Protein AF-A0A7X9D8N3-F1 (afdb_monomer_lite)

Sequence (100 aa):
MKKSFYFSAVIATFFFIIPSGFAQENPKNVIIMIGDGMGLPQLYAGMVANNNYLALERCTYVGFSKTYSANHFTTDSSAGGTAIACGIKTKNGMIGMSPD

pLDDT: mean 87.45, std 14.75, range [55.19, 97.88]

Radius of gyration: 22.5 Å; chains: 1; bounding box: 38×39×66 Å

Secondary structure (DSSP, 8-state):
-HHHHHHHHHHHHHHHT-------SS-S-------TT--HHHHHHHHHHTTT--GGGG-S---------SS-SS--HHHHHHHHHHSS---TT-SS----

Structure (mmCIF, N/CA/C/O backbone):
data_AF-A0A7X9D8N3-F1
#
_entry.id   AF-A0A7X9D8N3-F1
#
loop_
_atom_site.group_PDB
_atom_site.id
_atom_site.type_symbol
_atom_site.label_atom_id
_atom_site.label_alt_id
_atom_site.label_comp_id
_atom_site.label_asym_id
_atom_site.label_entity_id
_atom_site.label_seq_id
_atom_site.pdbx_PDB_ins_code
_atom_site.Cartn_x
_atom_site.Cartn_y
_atom_site.Cartn_z
_atom_site.occupancy
_atom_site.B_iso_or_equiv
_atom_site.auth_seq_id
_atom_site.auth_comp_id
_atom_site.auth_asym_id
_atom_site.auth_atom_id
_atom_site.pdbx_PDB_model_num
ATOM 1 N N . MET A 1 1 ? 10.727 24.191 50.061 1.00 56.09 1 MET A N 1
ATOM 2 C CA . MET A 1 1 ? 11.527 23.592 48.963 1.00 56.09 1 MET A CA 1
ATOM 3 C C . MET A 1 1 ? 11.294 22.088 48.778 1.00 56.09 1 MET A C 1
ATOM 5 O O . MET A 1 1 ? 11.101 21.674 47.647 1.00 56.09 1 MET A O 1
ATOM 9 N N . LYS A 1 2 ? 11.216 21.265 49.840 1.00 55.31 2 LYS A N 1
ATOM 10 C CA . LYS A 1 2 ? 11.044 19.798 49.712 1.00 55.31 2 LYS A CA 1
ATOM 11 C C . LYS A 1 2 ? 9.710 19.340 49.076 1.00 55.31 2 LYS A C 1
ATOM 13 O O . LYS A 1 2 ? 9.711 18.373 48.332 1.00 55.31 2 LYS A O 1
ATOM 18 N N . LYS A 1 3 ? 8.590 20.053 49.285 1.00 57.09 3 LYS A N 1
ATOM 19 C CA . LYS A 1 3 ? 7.273 19.707 48.690 1.00 57.09 3 LYS A CA 1
ATOM 20 C C . LYS A 1 3 ? 7.237 19.785 47.152 1.00 57.09 3 LYS A C 1
ATOM 22 O O . LYS A 1 3 ? 6.595 18.951 46.532 1.00 57.09 3 LYS A O 1
ATOM 27 N N . SER A 1 4 ? 7.959 20.735 46.550 1.00 58.12 4 SER A N 1
ATOM 28 C CA . SER A 1 4 ? 8.074 20.854 45.084 1.00 58.12 4 SER A CA 1
ATOM 29 C C . SER A 1 4 ? 8.904 19.708 44.485 1.00 58.12 4 SER A C 1
ATOM 31 O O . SER A 1 4 ? 8.575 19.172 43.431 1.00 58.12 4 SER A O 1
ATOM 33 N N . PHE A 1 5 ? 9.922 19.248 45.220 1.00 64.56 5 PHE A N 1
ATOM 34 C CA . PHE A 1 5 ? 10.751 18.112 44.820 1.00 64.56 5 PHE A CA 1
ATOM 35 C C . PHE A 1 5 ? 9.973 16.786 44.817 1.00 64.56 5 PHE A C 1
ATOM 37 O O . PHE A 1 5 ? 10.051 16.042 43.846 1.00 64.56 5 PHE A O 1
ATOM 44 N N . TYR A 1 6 ? 9.155 16.522 45.845 1.00 67.12 6 TYR A N 1
ATOM 45 C CA . TYR A 1 6 ? 8.286 15.336 45.864 1.00 67.12 6 TYR A CA 1
ATOM 46 C C . TYR A 1 6 ? 7.223 15.371 44.759 1.00 67.12 6 TYR A C 1
ATOM 48 O O . TYR A 1 6 ? 6.946 14.345 44.151 1.00 67.12 6 TYR A O 1
ATOM 56 N N . PHE A 1 7 ? 6.665 16.546 44.454 1.00 68.06 7 PHE A N 1
ATOM 57 C CA . PHE A 1 7 ? 5.682 16.699 43.379 1.00 68.06 7 PHE A CA 1
ATOM 58 C C . PHE A 1 7 ? 6.291 16.431 41.990 1.00 68.06 7 PHE A C 1
ATOM 60 O O . PHE A 1 7 ? 5.710 15.703 41.190 1.00 68.06 7 PHE A O 1
ATOM 67 N N . SER A 1 8 ? 7.504 16.936 41.738 1.00 65.75 8 SER A N 1
ATOM 68 C CA . SER A 1 8 ? 8.259 16.656 40.509 1.00 65.75 8 SER A CA 1
ATOM 69 C C . SER A 1 8 ? 8.652 15.174 40.388 1.00 65.75 8 SER A C 1
ATOM 71 O O . SER A 1 8 ? 8.487 14.572 39.328 1.00 65.75 8 SER A O 1
ATOM 73 N N . ALA A 1 9 ? 9.082 14.547 41.489 1.00 69.69 9 ALA A N 1
ATOM 74 C CA . ALA A 1 9 ? 9.427 13.125 41.515 1.00 69.69 9 ALA A CA 1
ATOM 75 C C . ALA A 1 9 ? 8.218 12.215 41.226 1.00 69.69 9 ALA A C 1
ATOM 77 O O . ALA A 1 9 ? 8.354 11.222 40.512 1.00 69.69 9 ALA A O 1
ATOM 78 N N . VAL A 1 10 ? 7.022 12.565 41.713 1.00 69.38 10 VAL A N 1
ATOM 79 C CA . VAL A 1 10 ? 5.789 11.809 41.429 1.00 69.38 10 VAL A CA 1
ATOM 80 C C . VAL A 1 10 ? 5.397 11.917 39.951 1.00 69.38 10 VAL A C 1
ATOM 82 O O . VAL A 1 10 ? 5.065 10.901 39.343 1.00 69.38 10 VAL A O 1
ATOM 85 N N . ILE A 1 11 ? 5.513 13.102 39.339 1.00 67.81 11 ILE A N 1
ATOM 86 C CA . ILE A 1 11 ? 5.243 13.305 37.903 1.00 67.81 11 ILE A CA 1
ATOM 87 C C . ILE A 1 11 ? 6.240 12.531 37.028 1.00 67.81 11 ILE A C 1
ATOM 89 O O . ILE A 1 11 ? 5.832 11.866 36.077 1.00 67.81 11 ILE A O 1
ATOM 93 N N . ALA A 1 12 ? 7.531 12.564 37.371 1.00 63.25 12 ALA A N 1
ATOM 94 C CA . ALA A 1 12 ? 8.566 11.821 36.651 1.00 63.25 12 ALA A CA 1
ATOM 95 C C . ALA A 1 12 ? 8.349 10.298 36.728 1.00 63.25 12 ALA A C 1
ATOM 97 O O . ALA A 1 12 ? 8.543 9.591 35.740 1.00 63.25 12 ALA A O 1
ATOM 98 N N . THR A 1 13 ? 7.884 9.801 37.878 1.00 61.38 13 THR A N 1
ATOM 99 C CA . THR A 1 13 ? 7.573 8.376 38.066 1.00 61.38 13 THR A CA 1
ATOM 100 C C . THR A 1 13 ? 6.332 7.966 37.265 1.00 61.38 13 THR A C 1
ATOM 102 O O . THR A 1 13 ? 6.309 6.890 36.679 1.00 61.38 13 THR A O 1
ATOM 105 N N . PHE A 1 14 ? 5.324 8.841 37.160 1.00 60.72 14 PHE A N 1
ATOM 106 C CA . PHE A 1 14 ? 4.120 8.590 36.360 1.00 60.72 14 PHE A CA 1
ATOM 107 C C . PHE A 1 14 ? 4.415 8.536 34.849 1.00 60.72 14 PHE A C 1
ATOM 109 O O . PHE A 1 14 ? 3.822 7.733 34.134 1.00 60.72 14 PHE A O 1
ATOM 116 N N . PHE A 1 15 ? 5.375 9.336 34.370 1.00 58.38 15 PHE A N 1
ATOM 117 C CA . PHE A 1 15 ? 5.827 9.317 32.971 1.00 58.38 15 PHE A CA 1
ATOM 118 C C . PHE A 1 15 ? 6.609 8.046 32.602 1.00 58.38 15 PHE A C 1
ATOM 120 O O . PHE A 1 15 ? 6.535 7.595 31.462 1.00 58.38 15 PHE A O 1
ATOM 127 N N . PHE A 1 16 ? 7.324 7.442 33.558 1.00 56.56 16 PHE A N 1
ATOM 128 C CA . PHE A 1 16 ? 8.091 6.206 33.344 1.00 56.56 16 PHE A CA 1
ATOM 129 C C . PHE A 1 16 ? 7.232 4.930 33.343 1.00 56.56 16 PHE A C 1
ATOM 131 O O . PHE A 1 16 ? 7.690 3.892 32.872 1.00 56.56 16 PHE A O 1
ATOM 138 N N . ILE A 1 17 ? 5.998 4.993 33.857 1.00 55.50 17 ILE A N 1
ATOM 139 C CA . ILE A 1 17 ? 5.072 3.848 33.935 1.00 55.50 17 ILE A CA 1
ATOM 140 C C . ILE A 1 17 ? 4.142 3.784 32.709 1.00 55.50 17 ILE A C 1
ATOM 142 O O . ILE A 1 17 ? 3.315 2.883 32.618 1.00 55.50 17 ILE A O 1
ATOM 146 N N . ILE A 1 18 ? 4.268 4.687 31.727 1.00 61.16 18 ILE A N 1
ATOM 147 C CA . ILE A 1 18 ? 3.505 4.553 30.479 1.00 61.16 18 ILE A CA 1
ATOM 148 C C . ILE A 1 18 ? 3.997 3.278 29.780 1.00 61.16 18 ILE A C 1
ATOM 150 O O . ILE A 1 18 ? 5.145 3.250 29.327 1.00 61.16 18 ILE A O 1
ATOM 154 N N . PRO A 1 19 ? 3.168 2.222 29.677 1.00 55.19 19 PRO A N 1
ATOM 155 C CA . PRO A 1 19 ? 3.563 1.032 28.961 1.00 55.19 19 PRO A CA 1
ATOM 156 C C . PRO A 1 19 ? 3.606 1.432 27.494 1.00 55.19 19 PRO A C 1
ATOM 158 O O . PRO A 1 19 ? 2.578 1.614 26.841 1.00 55.19 19 PRO A O 1
ATOM 161 N N . SER A 1 20 ? 4.817 1.629 26.985 1.00 58.94 20 SER A N 1
ATOM 162 C CA . SER A 1 20 ? 5.065 1.646 25.553 1.00 58.94 20 SER A CA 1
ATOM 163 C C . SER A 1 20 ? 4.568 0.290 25.067 1.00 58.94 20 SER A C 1
ATOM 165 O O . SER A 1 20 ? 5.052 -0.734 25.542 1.00 58.94 20 SER A O 1
ATOM 167 N N . GLY A 1 21 ? 3.527 0.265 24.233 1.00 57.59 21 GLY A N 1
ATOM 168 C CA . GLY A 1 21 ? 2.971 -0.984 23.724 1.00 57.59 21 GLY A CA 1
ATOM 169 C C . GLY A 1 21 ? 4.089 -1.798 23.084 1.00 57.59 21 GLY A C 1
ATOM 170 O O . GLY A 1 21 ? 4.579 -1.438 22.017 1.00 57.59 21 GLY A O 1
ATOM 171 N N . PHE A 1 22 ? 4.539 -2.848 23.769 1.00 59.56 22 PHE A N 1
ATOM 172 C CA . PHE A 1 22 ? 5.600 -3.705 23.270 1.00 59.56 22 PHE A CA 1
ATOM 173 C C . PHE A 1 22 ? 5.038 -4.469 22.075 1.00 59.56 22 PHE A C 1
ATOM 175 O O . PHE A 1 22 ? 4.197 -5.356 22.227 1.00 59.56 22 PHE A O 1
ATOM 182 N N . ALA A 1 23 ? 5.471 -4.095 20.873 1.00 67.56 23 ALA A N 1
ATOM 183 C CA . ALA A 1 23 ? 5.264 -4.925 19.702 1.00 67.56 23 ALA A CA 1
ATOM 184 C C . ALA A 1 23 ? 5.977 -6.265 19.940 1.00 67.56 23 ALA A C 1
ATOM 186 O O . ALA A 1 23 ? 7.117 -6.298 20.401 1.00 67.56 23 ALA A O 1
ATOM 187 N N . GLN A 1 24 ? 5.296 -7.374 19.661 1.00 71.44 24 GLN A N 1
ATOM 188 C CA . GLN A 1 24 ? 5.896 -8.701 19.751 1.00 71.44 24 GLN A CA 1
ATOM 189 C C . GLN A 1 24 ? 7.070 -8.783 18.761 1.00 71.44 24 GLN A C 1
ATOM 191 O O . GLN A 1 24 ? 6.842 -8.692 17.558 1.00 71.44 24 GLN A O 1
ATOM 196 N N . GLU A 1 25 ? 8.302 -8.985 19.247 1.00 79.69 25 GLU A N 1
ATOM 197 C CA . GLU A 1 25 ? 9.510 -9.048 18.396 1.00 79.69 25 GLU A CA 1
ATOM 198 C C . GLU A 1 25 ? 9.434 -10.135 17.313 1.00 79.69 25 GLU A C 1
ATOM 200 O O . GLU A 1 25 ? 10.071 -10.018 16.273 1.00 79.69 25 GLU A O 1
ATOM 205 N N . ASN A 1 26 ? 8.638 -11.184 17.535 1.00 88.56 26 ASN A N 1
ATOM 206 C CA . ASN A 1 26 ? 8.505 -12.324 16.630 1.00 88.56 26 ASN A CA 1
ATOM 207 C C . ASN A 1 26 ? 7.028 -12.692 16.448 1.00 88.56 26 ASN A C 1
ATOM 209 O O . ASN A 1 26 ? 6.517 -13.534 17.198 1.00 88.56 26 ASN A O 1
ATOM 213 N N . PRO A 1 27 ? 6.299 -12.043 15.523 1.00 91.06 27 PRO A N 1
ATOM 214 C CA . PRO A 1 27 ? 4.879 -12.309 15.333 1.00 91.06 27 PRO A CA 1
ATOM 215 C C . PRO A 1 27 ? 4.656 -13.751 14.864 1.00 91.06 27 PRO A C 1
ATOM 217 O O . PRO A 1 27 ? 5.275 -14.213 13.910 1.00 91.06 27 PRO A O 1
ATOM 220 N N . LYS A 1 28 ? 3.733 -14.466 15.521 1.00 94.62 28 LYS A N 1
ATOM 221 C CA . LYS A 1 28 ? 3.370 -15.845 15.141 1.00 94.62 28 LYS A CA 1
ATOM 222 C C . LYS A 1 28 ? 2.608 -15.902 13.814 1.00 94.62 28 LYS A C 1
ATOM 224 O O . LYS A 1 28 ? 2.745 -16.866 13.073 1.00 94.62 28 LYS A O 1
ATOM 229 N N . ASN A 1 29 ? 1.778 -14.893 13.550 1.00 95.19 29 ASN A N 1
ATOM 230 C CA . ASN A 1 29 ? 0.906 -14.831 12.382 1.00 95.19 29 ASN A CA 1
ATOM 231 C C . ASN A 1 29 ? 1.057 -13.473 11.699 1.00 95.19 29 ASN A C 1
ATOM 233 O O . ASN A 1 29 ? 1.110 -12.445 12.376 1.00 95.19 29 ASN A O 1
ATOM 237 N N . VAL A 1 30 ? 1.046 -13.476 10.368 1.00 94.31 30 VAL A N 1
ATOM 238 C CA . VAL A 1 30 ? 1.021 -12.268 9.541 1.00 94.31 30 VAL A CA 1
ATOM 239 C C . VAL A 1 30 ? -0.194 -12.357 8.627 1.00 94.31 30 VAL A C 1
ATOM 241 O O . VAL A 1 30 ? -0.342 -13.326 7.886 1.00 94.31 30 VAL A O 1
ATOM 244 N N . ILE A 1 31 ? -1.077 -11.362 8.702 1.00 95.56 31 ILE A N 1
ATOM 245 C CA . ILE A 1 31 ? -2.268 -11.255 7.853 1.00 95.56 31 ILE A CA 1
ATOM 246 C C . ILE A 1 31 ? -2.126 -9.977 7.036 1.00 95.56 31 ILE A C 1
ATOM 248 O O . ILE A 1 31 ? -2.033 -8.889 7.599 1.00 95.56 31 ILE A O 1
ATOM 252 N N . ILE A 1 32 ? -2.122 -10.115 5.712 1.00 95.56 32 ILE A N 1
ATOM 253 C CA . ILE A 1 32 ? -2.086 -8.990 4.776 1.00 95.56 32 ILE A CA 1
ATOM 254 C C . ILE A 1 32 ? -3.444 -8.926 4.081 1.00 95.56 32 ILE A C 1
ATOM 256 O O . ILE A 1 32 ? -3.825 -9.849 3.365 1.00 95.56 32 ILE A O 1
ATOM 260 N N . MET A 1 33 ? -4.179 -7.836 4.302 1.00 95.75 33 MET A N 1
ATOM 261 C CA . MET A 1 33 ? -5.444 -7.559 3.619 1.00 95.75 33 MET A CA 1
ATOM 262 C C . MET A 1 33 ? -5.188 -6.593 2.463 1.00 95.75 33 MET A C 1
ATOM 264 O O . MET A 1 33 ? -4.794 -5.451 2.691 1.00 95.75 33 MET A O 1
ATOM 268 N N . ILE A 1 34 ? -5.405 -7.046 1.227 1.00 95.81 34 ILE A N 1
ATOM 269 C CA . ILE A 1 34 ? -5.161 -6.256 0.015 1.00 95.81 34 ILE A CA 1
ATOM 270 C C . ILE A 1 34 ? -6.504 -5.794 -0.552 1.00 95.81 34 ILE A C 1
ATOM 272 O O . ILE A 1 34 ? -7.293 -6.608 -1.025 1.00 95.81 34 ILE A O 1
ATOM 276 N N . GLY A 1 35 ? -6.757 -4.486 -0.512 1.00 95.62 35 GLY A N 1
ATOM 277 C CA . GLY A 1 35 ? -7.833 -3.873 -1.289 1.00 95.62 35 GLY A CA 1
ATOM 278 C C . GLY A 1 35 ? -7.317 -3.507 -2.677 1.00 95.62 35 GLY A C 1
ATOM 279 O O . GLY A 1 35 ? -6.641 -2.489 -2.820 1.00 95.62 35 GLY A O 1
ATOM 280 N N . ASP A 1 36 ? -7.603 -4.328 -3.688 1.00 96.62 36 ASP A N 1
ATOM 281 C CA . ASP A 1 36 ? -7.200 -4.026 -5.068 1.00 96.62 36 ASP A CA 1
ATOM 282 C C . ASP A 1 36 ? -7.898 -2.744 -5.558 1.00 96.62 36 ASP A C 1
ATOM 284 O O . ASP A 1 36 ? -9.105 -2.570 -5.385 1.00 96.62 36 ASP A O 1
ATOM 288 N N . GLY A 1 37 ? -7.122 -1.799 -6.091 1.00 95.31 37 GLY A N 1
ATOM 289 C CA . GLY A 1 37 ? -7.609 -0.471 -6.480 1.00 95.31 37 GLY A CA 1
ATOM 290 C C . GLY A 1 37 ? -8.093 0.423 -5.324 1.00 95.31 37 GLY A C 1
ATOM 291 O O . GLY A 1 37 ? -8.707 1.462 -5.574 1.00 95.31 37 GLY A O 1
ATOM 292 N N . MET A 1 38 ? -7.832 0.063 -4.060 1.00 96.75 38 MET A N 1
ATOM 293 C CA . MET A 1 38 ? -8.327 0.798 -2.889 1.00 96.75 38 MET A CA 1
ATOM 294 C C . MET A 1 38 ? -7.415 1.977 -2.512 1.00 96.75 38 MET A C 1
ATOM 296 O O . MET A 1 38 ? -6.620 1.910 -1.574 1.00 96.75 38 MET A O 1
ATOM 300 N N . GLY A 1 39 ? -7.535 3.081 -3.250 1.00 95.12 39 GLY A N 1
ATOM 301 C CA . GLY A 1 39 ? -6.923 4.360 -2.888 1.00 95.12 39 GLY A CA 1
ATOM 302 C C . GLY A 1 39 ? -7.649 5.080 -1.741 1.00 95.12 39 GLY A C 1
ATOM 303 O O . GLY A 1 39 ? -8.702 4.648 -1.269 1.00 95.12 39 GLY A O 1
ATOM 304 N N . LEU A 1 40 ? -7.114 6.233 -1.317 1.00 95.50 40 LEU A N 1
ATOM 305 C CA . LEU A 1 40 ? -7.758 7.089 -0.305 1.00 95.50 40 LEU A CA 1
ATOM 306 C C . LEU A 1 40 ? -9.199 7.496 -0.676 1.00 95.50 40 LEU A C 1
ATOM 308 O O . LEU A 1 40 ? -10.051 7.463 0.214 1.00 95.50 40 LEU A O 1
ATOM 312 N N . PRO A 1 41 ? -9.522 7.838 -1.945 1.00 96.94 41 PRO A N 1
ATOM 313 C CA . PRO A 1 41 ? -10.900 8.153 -2.320 1.00 96.94 41 PRO A CA 1
ATOM 314 C C . PRO A 1 41 ? -11.853 6.968 -2.125 1.00 96.94 41 PRO A C 1
ATOM 316 O O . PRO A 1 41 ? -12.960 7.151 -1.626 1.00 96.94 41 PRO A O 1
ATOM 319 N N . GLN A 1 42 ? -11.420 5.751 -2.468 1.00 96.94 42 GLN A N 1
ATOM 320 C CA . GLN A 1 42 ? -12.201 4.526 -2.292 1.00 96.94 42 GLN A CA 1
ATOM 321 C C . GLN A 1 42 ? -12.404 4.203 -0.809 1.00 96.94 42 GLN A C 1
ATOM 323 O O . GLN A 1 42 ? -13.510 3.839 -0.415 1.00 96.94 42 GLN A O 1
ATOM 328 N N . LEU A 1 43 ? -11.368 4.388 0.017 1.00 95.69 43 LEU A N 1
ATOM 329 C CA . LEU A 1 43 ? -11.468 4.225 1.468 1.00 95.69 43 LEU A CA 1
ATOM 330 C C . LEU A 1 43 ? -12.517 5.180 2.058 1.00 95.69 43 LEU A C 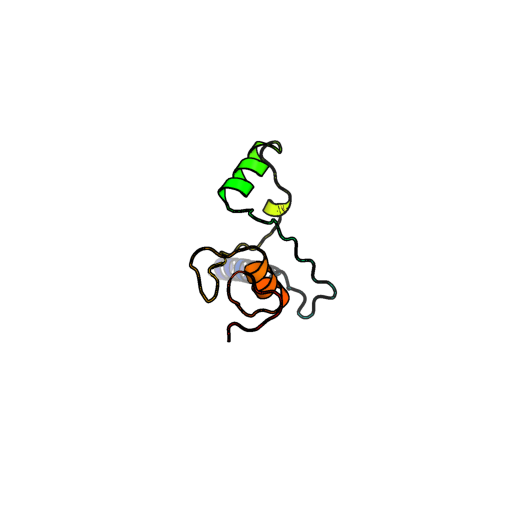1
ATOM 332 O O . LEU A 1 43 ? -13.404 4.748 2.790 1.00 95.69 43 LEU A O 1
ATOM 336 N N . TYR A 1 44 ? -12.457 6.465 1.695 1.00 96.06 44 TYR A N 1
ATOM 337 C CA . TYR A 1 44 ? -13.410 7.464 2.178 1.00 96.06 44 TYR A CA 1
ATOM 338 C C . TYR A 1 44 ? -14.839 7.186 1.697 1.00 96.06 44 TYR A C 1
ATOM 340 O O . TYR A 1 44 ? -15.776 7.226 2.492 1.00 96.06 44 TYR A O 1
ATOM 348 N N . ALA A 1 45 ? -15.015 6.839 0.419 1.00 97.12 45 ALA A N 1
ATOM 349 C CA . ALA A 1 45 ? -16.321 6.471 -0.124 1.00 97.12 45 ALA A CA 1
ATOM 350 C C . ALA A 1 45 ? -16.922 5.254 0.602 1.00 97.12 45 ALA A C 1
ATOM 352 O O . ALA A 1 45 ? -18.100 5.271 0.958 1.00 97.12 45 ALA A O 1
ATOM 353 N N . GLY A 1 46 ? -16.107 4.228 0.876 1.00 96.62 46 GLY A N 1
ATOM 354 C CA . GLY A 1 46 ? -16.521 3.051 1.640 1.00 96.62 46 GLY A CA 1
ATOM 355 C C . GLY A 1 46 ? -16.935 3.391 3.071 1.00 96.62 46 GLY A C 1
ATOM 356 O O . GLY A 1 46 ? -17.941 2.879 3.552 1.00 96.62 46 GLY A O 1
ATOM 357 N N . MET A 1 47 ? -16.215 4.300 3.729 1.00 97.00 47 MET A N 1
ATOM 358 C CA . MET A 1 47 ? -16.557 4.785 5.068 1.00 97.00 47 MET A CA 1
ATOM 359 C C . MET A 1 47 ? -17.910 5.496 5.086 1.00 97.00 47 MET A C 1
ATOM 361 O O . MET A 1 47 ? -18.760 5.163 5.909 1.00 97.00 47 MET A O 1
ATOM 365 N N . VAL A 1 48 ? -18.141 6.426 4.153 1.00 97.31 48 VAL A N 1
ATOM 366 C CA . VAL A 1 48 ? -19.417 7.154 4.046 1.00 97.31 48 VAL A CA 1
ATOM 367 C C . VAL A 1 48 ? -20.573 6.193 3.765 1.00 97.31 48 VAL A C 1
ATOM 369 O O . VAL A 1 48 ? -21.621 6.289 4.400 1.00 97.31 48 VAL A O 1
ATOM 372 N N . ALA A 1 49 ? -20.373 5.224 2.867 1.00 97.56 49 ALA A N 1
ATOM 373 C CA . ALA A 1 49 ? -21.368 4.191 2.586 1.00 97.56 49 ALA A CA 1
ATOM 374 C C . ALA A 1 49 ? -21.629 3.267 3.793 1.00 97.56 49 ALA A C 1
ATOM 376 O O . ALA A 1 49 ? -22.732 2.744 3.937 1.00 97.56 49 ALA A O 1
ATOM 377 N N . ASN A 1 50 ? -20.644 3.090 4.677 1.00 96.94 50 ASN A N 1
ATOM 378 C CA . ASN A 1 50 ? -20.718 2.230 5.857 1.00 96.94 50 ASN A CA 1
ATOM 379 C C . ASN A 1 50 ? -20.997 3.017 7.152 1.00 96.94 50 ASN A C 1
ATOM 381 O O . ASN A 1 50 ? -20.342 2.810 8.173 1.00 96.94 50 ASN A O 1
ATOM 385 N N . ASN A 1 51 ? -21.975 3.929 7.118 1.00 96.75 51 ASN A N 1
ATOM 386 C CA . ASN A 1 51 ? -22.406 4.734 8.272 1.00 96.75 51 ASN A CA 1
ATOM 387 C C . ASN A 1 51 ? -21.267 5.527 8.944 1.00 96.75 51 ASN A C 1
ATOM 389 O O . ASN A 1 51 ? -21.249 5.681 10.165 1.00 96.75 51 ASN A O 1
ATOM 393 N N . ASN A 1 52 ? -20.331 6.046 8.143 1.00 95.50 52 ASN A N 1
ATOM 394 C CA . ASN A 1 52 ? -19.153 6.799 8.586 1.00 95.50 52 ASN A CA 1
ATOM 395 C C . ASN A 1 52 ? -18.216 6.014 9.518 1.00 95.50 52 ASN A C 1
ATOM 397 O O . ASN A 1 52 ? -17.637 6.593 10.434 1.00 95.50 52 ASN A O 1
ATOM 401 N N . TYR A 1 53 ? -18.076 4.705 9.300 1.00 94.88 53 TYR A N 1
ATOM 402 C CA . TYR A 1 53 ? -17.181 3.863 10.089 1.00 94.88 53 TYR A CA 1
ATOM 403 C C . TYR A 1 53 ? -16.505 2.792 9.231 1.00 94.88 53 TYR A C 1
ATOM 405 O O . TYR A 1 53 ? -17.166 2.099 8.459 1.00 94.88 53 TYR A O 1
ATOM 413 N N . LEU A 1 54 ? -15.204 2.570 9.414 1.00 95.81 54 LEU A N 1
ATOM 414 C CA . LEU A 1 54 ? -14.491 1.399 8.899 1.00 95.81 54 LEU A CA 1
ATOM 415 C C . LEU A 1 54 ? -13.658 0.721 9.984 1.00 95.81 54 LEU A C 1
ATOM 417 O O . LEU A 1 54 ? -12.952 1.360 10.757 1.00 95.81 54 LEU A O 1
ATOM 421 N N . ALA A 1 55 ? -13.622 -0.614 9.962 1.00 94.62 55 ALA A N 1
ATOM 422 C CA . ALA A 1 55 ? -12.757 -1.384 10.858 1.00 94.62 55 ALA A CA 1
ATOM 423 C C . ALA A 1 55 ? -11.260 -1.049 10.682 1.00 94.62 55 ALA A C 1
ATOM 425 O O . ALA A 1 55 ? -10.491 -1.198 11.631 1.00 94.62 55 ALA A O 1
ATOM 426 N N . LEU A 1 56 ? -10.862 -0.568 9.496 1.00 93.19 56 LEU A N 1
ATOM 427 C CA . LEU A 1 56 ? -9.502 -0.109 9.193 1.00 93.19 56 LEU A CA 1
ATOM 428 C C . LEU A 1 56 ? -9.066 1.082 10.060 1.00 93.19 56 LEU A C 1
ATOM 430 O O . LEU A 1 56 ? -7.876 1.226 10.320 1.00 93.19 56 LEU A O 1
ATOM 434 N N . GLU A 1 57 ? -10.000 1.892 10.567 1.00 90.38 57 GLU A N 1
ATOM 435 C CA . GLU A 1 57 ? -9.697 3.020 11.464 1.00 90.38 57 GLU A CA 1
ATOM 436 C C . GLU A 1 57 ? -9.148 2.566 12.825 1.00 90.38 57 GLU A C 1
ATOM 438 O O . GLU A 1 57 ? -8.554 3.354 13.555 1.00 90.38 57 GLU A O 1
ATOM 443 N N . ARG A 1 58 ? -9.301 1.280 13.173 1.00 93.00 58 ARG A N 1
ATOM 444 C CA . ARG A 1 58 ? -8.730 0.700 14.398 1.00 93.00 58 ARG A CA 1
ATOM 445 C C . ARG A 1 58 ? -7.223 0.449 14.299 1.00 93.00 58 ARG A C 1
ATOM 447 O O . ARG A 1 58 ? -6.604 0.118 15.310 1.00 93.00 58 ARG A O 1
ATOM 454 N N . CYS A 1 59 ? -6.633 0.556 13.109 1.00 93.38 59 CYS A N 1
ATOM 455 C CA . CYS A 1 59 ? -5.193 0.427 12.923 1.00 93.38 59 CYS A CA 1
ATOM 456 C C . CYS A 1 59 ? -4.474 1.627 13.554 1.00 93.38 59 CYS A C 1
ATOM 458 O O . CYS A 1 59 ? -4.719 2.773 13.193 1.00 93.38 59 CYS A O 1
ATOM 460 N N . THR A 1 60 ? -3.545 1.370 14.474 1.00 93.81 60 THR A N 1
ATOM 461 C CA . THR A 1 60 ? -2.808 2.425 15.195 1.00 93.81 60 THR A CA 1
ATOM 462 C C . THR A 1 60 ? -1.666 3.041 14.386 1.00 93.81 60 THR A C 1
ATOM 464 O O . THR A 1 60 ? -1.101 4.051 14.798 1.00 93.81 60 THR A O 1
ATOM 467 N N . TYR A 1 61 ? -1.309 2.434 13.251 1.00 92.88 61 TYR A N 1
ATOM 468 C CA . TYR A 1 61 ? -0.216 2.863 12.383 1.00 92.88 61 TYR A CA 1
ATOM 469 C C . TYR A 1 61 ? -0.700 3.010 10.944 1.00 92.88 61 TYR A C 1
ATOM 471 O O . TYR A 1 61 ? -1.407 2.145 10.425 1.00 92.88 61 TYR A O 1
ATOM 479 N N . VAL A 1 62 ? -0.278 4.097 10.297 1.00 94.31 62 VAL A N 1
ATOM 480 C CA . VAL A 1 62 ? -0.609 4.425 8.907 1.00 94.31 62 VAL A CA 1
ATOM 481 C C . VAL A 1 62 ? 0.663 4.858 8.186 1.00 94.31 62 VAL A C 1
ATOM 483 O O . VAL A 1 62 ? 1.496 5.567 8.749 1.00 94.31 62 VAL A O 1
ATOM 486 N N . GLY A 1 63 ? 0.807 4.440 6.931 1.00 94.56 63 GLY A N 1
ATOM 487 C CA . GLY A 1 63 ? 1.910 4.836 6.064 1.00 94.56 63 GLY A CA 1
ATOM 488 C C . GLY A 1 63 ? 1.465 4.941 4.610 1.00 94.56 63 GLY A C 1
ATOM 489 O O . GLY A 1 63 ? 0.463 4.349 4.210 1.00 94.56 63 GLY A O 1
ATOM 490 N N . PHE A 1 64 ? 2.222 5.693 3.813 1.00 96.00 64 PHE A N 1
ATOM 491 C CA . PHE A 1 64 ? 2.001 5.807 2.373 1.00 96.00 64 PHE A CA 1
ATOM 492 C C . PHE A 1 64 ? 2.945 4.883 1.606 1.00 96.00 64 PHE A C 1
ATOM 494 O O . PHE A 1 64 ? 4.139 4.822 1.896 1.00 96.00 64 PHE A O 1
ATOM 501 N N . SER A 1 65 ? 2.414 4.203 0.591 1.00 95.06 65 SER A N 1
ATOM 502 C CA . SER A 1 65 ? 3.183 3.327 -0.293 1.00 95.06 65 SER A CA 1
ATOM 503 C C . SER A 1 65 ? 3.344 3.954 -1.678 1.00 95.06 65 SER A C 1
ATOM 505 O O . SER A 1 65 ? 2.378 4.437 -2.267 1.00 95.06 65 SER A O 1
ATOM 507 N N . LYS A 1 66 ? 4.571 3.946 -2.214 1.00 96.00 66 LYS A N 1
ATOM 508 C CA . LYS A 1 66 ? 4.859 4.374 -3.593 1.00 96.00 66 LYS A CA 1
ATOM 509 C C . LYS A 1 66 ? 4.669 3.195 -4.544 1.00 96.00 66 LYS A C 1
ATOM 511 O O . LYS A 1 66 ? 5.536 2.323 -4.629 1.00 96.00 66 LYS A O 1
ATOM 516 N N . THR A 1 67 ? 3.581 3.208 -5.302 1.00 97.06 67 THR A N 1
ATOM 517 C CA . THR A 1 67 ? 3.101 2.037 -6.050 1.00 97.06 67 THR A CA 1
ATOM 518 C C . THR A 1 67 ? 3.646 1.882 -7.466 1.00 97.06 67 THR A C 1
ATOM 520 O O . THR A 1 67 ? 3.371 0.860 -8.064 1.00 97.06 67 THR A O 1
ATOM 523 N N . TYR A 1 68 ? 4.439 2.814 -8.006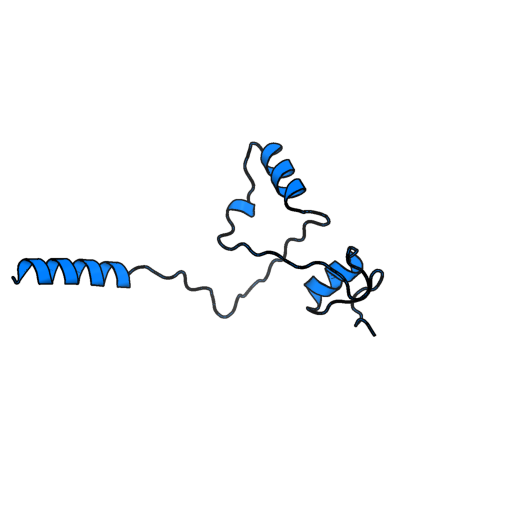 1.00 97.56 68 TYR A N 1
ATOM 524 C CA . TYR A 1 68 ? 4.995 2.692 -9.368 1.00 97.56 68 TYR A CA 1
ATOM 525 C C . TYR A 1 68 ? 5.710 1.346 -9.612 1.00 97.56 68 TYR A C 1
ATOM 527 O O . TYR A 1 68 ? 6.356 0.816 -8.697 1.00 97.56 68 TYR A O 1
ATOM 535 N N . SER A 1 69 ? 5.635 0.830 -10.840 1.00 97.38 69 SER A N 1
ATOM 536 C CA . SER A 1 69 ? 6.320 -0.394 -11.274 1.00 97.38 69 SER A CA 1
ATOM 537 C C . SER A 1 69 ? 7.684 -0.082 -11.898 1.00 97.38 69 SER A C 1
ATOM 539 O O . SER A 1 69 ? 8.054 1.079 -12.069 1.00 97.38 69 SER A O 1
ATOM 541 N N . ALA A 1 70 ? 8.475 -1.104 -12.231 1.00 97.12 70 ALA A N 1
ATOM 542 C CA . ALA A 1 70 ? 9.825 -0.905 -12.765 1.00 97.12 70 ALA A CA 1
ATOM 543 C C . ALA A 1 70 ? 9.848 -0.199 -14.136 1.00 97.12 70 ALA A C 1
ATOM 545 O O . ALA A 1 70 ? 10.845 0.432 -14.479 1.00 97.12 70 ALA A O 1
ATOM 546 N N . ASN A 1 71 ? 8.762 -0.290 -14.912 1.00 97.06 71 ASN A N 1
ATOM 547 C CA . ASN A 1 71 ? 8.658 0.282 -16.257 1.00 97.06 71 ASN A CA 1
ATOM 548 C C . ASN A 1 71 ? 7.530 1.313 -16.425 1.00 97.06 71 ASN A C 1
ATOM 550 O O . ASN A 1 71 ? 7.404 1.879 -17.512 1.00 97.06 71 ASN A O 1
ATOM 554 N N . HIS A 1 72 ? 6.698 1.562 -15.407 1.00 96.94 72 HIS A N 1
ATOM 555 C CA . HIS A 1 72 ? 5.591 2.509 -15.528 1.00 96.94 72 HIS A CA 1
ATOM 556 C C . HIS A 1 72 ? 5.272 3.248 -14.224 1.00 96.94 72 HIS A C 1
ATOM 558 O O . HIS A 1 72 ? 5.420 2.721 -13.122 1.00 96.94 72 HIS A O 1
ATOM 564 N N . PHE A 1 73 ? 4.784 4.487 -14.352 1.00 97.12 73 PHE A N 1
ATOM 565 C CA . PHE A 1 73 ? 4.346 5.277 -13.198 1.00 97.12 73 PHE A CA 1
ATOM 566 C C . PHE A 1 73 ? 3.080 4.688 -12.556 1.00 97.12 73 PHE A C 1
ATOM 568 O O . PHE A 1 73 ? 2.974 4.635 -11.332 1.00 97.12 73 PHE A O 1
ATOM 575 N N . THR A 1 74 ? 2.157 4.185 -13.381 1.00 96.69 74 THR A N 1
ATOM 576 C CA . THR A 1 74 ? 0.946 3.477 -12.943 1.00 96.69 74 THR A CA 1
ATOM 577 C C . THR A 1 74 ? 1.187 1.963 -12.957 1.00 96.69 74 THR A C 1
ATOM 579 O O . THR A 1 74 ? 1.321 1.348 -14.014 1.00 96.69 74 THR A O 1
ATOM 582 N N . THR A 1 75 ? 1.262 1.339 -11.784 1.00 96.12 75 THR A N 1
ATOM 583 C CA . THR A 1 75 ? 1.374 -0.126 -11.695 1.00 96.12 75 THR A CA 1
ATOM 584 C C . THR A 1 75 ? 0.064 -0.809 -12.065 1.00 96.12 75 THR A C 1
ATOM 586 O O . THR A 1 75 ? -1.012 -0.250 -11.854 1.00 96.12 75 THR A O 1
ATOM 589 N N . ASP A 1 76 ? 0.156 -2.041 -12.550 1.00 97.00 76 ASP A N 1
ATOM 590 C CA . ASP A 1 76 ? -0.970 -2.972 -12.555 1.00 97.00 76 ASP A CA 1
ATOM 591 C C . ASP A 1 76 ? -0.979 -3.864 -11.299 1.00 97.00 76 ASP A C 1
ATOM 593 O O . ASP A 1 76 ? -0.074 -3.791 -10.453 1.00 97.00 76 ASP A O 1
ATOM 597 N N . SER A 1 77 ? -2.005 -4.712 -11.176 1.00 97.62 77 SER A N 1
ATOM 598 C CA . SER A 1 77 ? -2.150 -5.638 -10.047 1.00 97.62 77 SER A CA 1
ATOM 599 C C . SER A 1 77 ? -1.082 -6.741 -10.043 1.00 97.62 77 SER A C 1
ATOM 601 O O . SER A 1 77 ? -0.713 -7.208 -8.967 1.00 97.62 77 SER A O 1
ATOM 603 N N . SER A 1 78 ? -0.528 -7.137 -11.200 1.00 97.31 78 SER A N 1
ATOM 604 C CA . SER A 1 78 ? 0.527 -8.165 -11.272 1.00 97.31 78 SER A CA 1
ATOM 605 C C . SER A 1 78 ? 1.852 -7.700 -10.664 1.00 97.31 78 SER A C 1
ATOM 607 O O . SER A 1 78 ? 2.401 -8.356 -9.769 1.00 97.31 78 SER A O 1
ATOM 609 N N . ALA A 1 79 ? 2.331 -6.525 -11.073 1.00 97.44 79 ALA A N 1
ATOM 610 C CA . ALA A 1 79 ? 3.559 -5.949 -10.551 1.00 97.44 79 ALA A CA 1
ATOM 611 C C . ALA A 1 79 ? 3.391 -5.502 -9.091 1.00 97.44 79 ALA A C 1
ATOM 613 O O . ALA A 1 79 ? 4.291 -5.714 -8.274 1.00 97.44 79 ALA A O 1
ATOM 614 N N . GLY A 1 80 ? 2.219 -4.955 -8.739 1.00 97.12 80 GLY A N 1
ATOM 615 C CA . GLY A 1 80 ? 1.876 -4.584 -7.365 1.00 97.12 80 GLY A CA 1
ATOM 616 C C . GLY A 1 80 ? 1.832 -5.791 -6.424 1.00 97.12 80 GLY A C 1
ATOM 617 O O . GLY A 1 80 ? 2.437 -5.760 -5.351 1.00 97.12 80 GLY A O 1
ATOM 618 N N . GLY A 1 81 ? 1.190 -6.883 -6.850 1.00 97.06 81 GLY A N 1
ATOM 619 C CA . GLY A 1 81 ? 1.150 -8.140 -6.103 1.00 97.06 81 GLY A CA 1
ATOM 620 C C . GLY A 1 81 ? 2.543 -8.732 -5.890 1.00 97.06 81 GLY A C 1
ATOM 621 O O . GLY A 1 81 ? 2.872 -9.131 -4.774 1.00 97.06 81 GLY A O 1
ATOM 622 N N . THR A 1 82 ? 3.397 -8.699 -6.918 1.00 97.62 82 THR A N 1
ATOM 623 C CA . THR A 1 82 ? 4.801 -9.138 -6.811 1.00 97.62 82 THR A CA 1
ATOM 624 C C . THR A 1 82 ? 5.582 -8.293 -5.805 1.00 97.62 82 THR A C 1
ATOM 626 O O . THR A 1 82 ? 6.284 -8.841 -4.959 1.00 97.62 82 THR A O 1
ATOM 629 N N . ALA A 1 83 ? 5.414 -6.968 -5.825 1.00 97.56 83 ALA A N 1
ATOM 630 C CA . ALA A 1 83 ? 6.076 -6.088 -4.865 1.00 97.56 83 ALA A CA 1
ATOM 631 C C . ALA A 1 83 ? 5.643 -6.363 -3.416 1.00 97.56 83 ALA A C 1
ATOM 633 O O . ALA A 1 83 ? 6.486 -6.350 -2.522 1.00 97.56 83 ALA A O 1
ATOM 634 N N . ILE A 1 84 ? 4.356 -6.645 -3.181 1.00 96.88 84 ILE A N 1
ATOM 635 C CA . ILE A 1 84 ? 3.828 -6.969 -1.846 1.00 96.88 84 ILE A CA 1
ATOM 636 C C . ILE A 1 84 ? 4.310 -8.348 -1.377 1.00 96.88 84 ILE A C 1
ATOM 638 O O . ILE A 1 84 ? 4.736 -8.487 -0.234 1.00 96.88 84 ILE A O 1
ATOM 642 N N . ALA A 1 85 ? 4.242 -9.363 -2.239 1.00 96.75 85 ALA A N 1
ATOM 643 C CA . ALA A 1 85 ? 4.534 -10.746 -1.864 1.00 96.75 85 ALA A CA 1
ATOM 644 C C . ALA A 1 85 ? 6.037 -11.048 -1.787 1.00 96.75 85 ALA A C 1
ATOM 646 O O . ALA A 1 85 ? 6.473 -11.798 -0.916 1.00 96.75 85 ALA A O 1
ATOM 647 N N . CYS A 1 86 ? 6.827 -10.477 -2.697 1.00 96.75 86 CYS A N 1
ATOM 648 C CA . CYS A 1 86 ? 8.249 -10.789 -2.850 1.00 96.75 86 CYS A CA 1
ATOM 649 C C . CYS A 1 86 ? 9.171 -9.669 -2.348 1.00 96.75 86 CYS A C 1
ATOM 651 O O . CYS A 1 86 ? 10.379 -9.873 -2.269 1.00 96.75 86 CYS A O 1
ATOM 653 N N . GLY A 1 87 ? 8.640 -8.480 -2.042 1.00 95.81 87 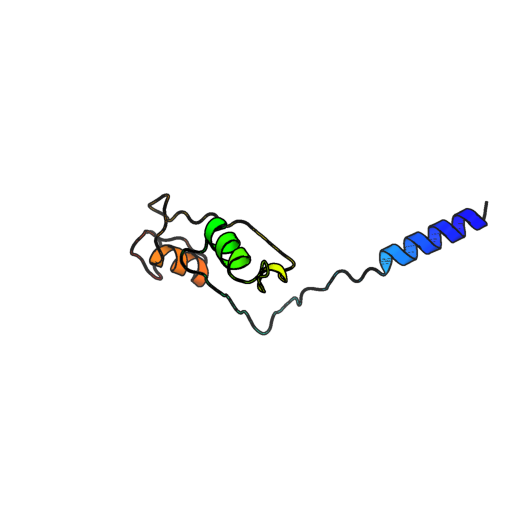GLY A N 1
ATOM 654 C CA . GLY A 1 87 ? 9.439 -7.331 -1.604 1.00 95.81 87 GLY A CA 1
ATOM 655 C C . GLY A 1 87 ? 10.278 -6.678 -2.711 1.00 95.81 87 GLY A C 1
ATOM 656 O O . GLY A 1 87 ? 11.110 -5.821 -2.418 1.00 95.81 87 GLY A O 1
ATOM 657 N N . ILE A 1 88 ? 10.073 -7.058 -3.978 1.00 96.00 88 ILE A N 1
ATOM 658 C CA . ILE A 1 88 ? 10.829 -6.563 -5.137 1.00 96.00 88 ILE A CA 1
ATOM 659 C C . ILE A 1 88 ? 9.850 -6.073 -6.206 1.00 96.00 88 ILE A C 1
ATOM 661 O O . ILE A 1 88 ? 8.877 -6.747 -6.537 1.00 96.00 88 ILE A O 1
ATOM 665 N N . LYS A 1 89 ? 10.109 -4.885 -6.760 1.00 96.75 89 LYS A N 1
ATOM 666 C CA . LYS A 1 89 ? 9.315 -4.328 -7.862 1.00 96.75 89 LYS A CA 1
ATOM 667 C C . LYS A 1 89 ? 9.672 -4.999 -9.186 1.00 96.75 89 LYS A C 1
ATOM 669 O O . LYS A 1 89 ? 10.848 -5.193 -9.474 1.00 96.75 89 LYS A O 1
ATOM 674 N N . THR A 1 90 ? 8.663 -5.251 -10.015 1.00 97.88 90 THR A N 1
ATOM 675 C CA . THR A 1 90 ? 8.813 -5.809 -11.367 1.00 97.88 90 THR A CA 1
ATOM 676 C C . THR A 1 90 ? 8.136 -4.927 -12.424 1.00 97.88 90 THR A C 1
ATOM 678 O O . THR A 1 90 ? 7.626 -3.850 -12.094 1.00 97.88 90 THR A O 1
ATOM 681 N N . LYS A 1 91 ? 8.178 -5.324 -13.699 1.00 97.88 91 LYS A N 1
ATOM 682 C CA . LYS A 1 91 ? 7.504 -4.627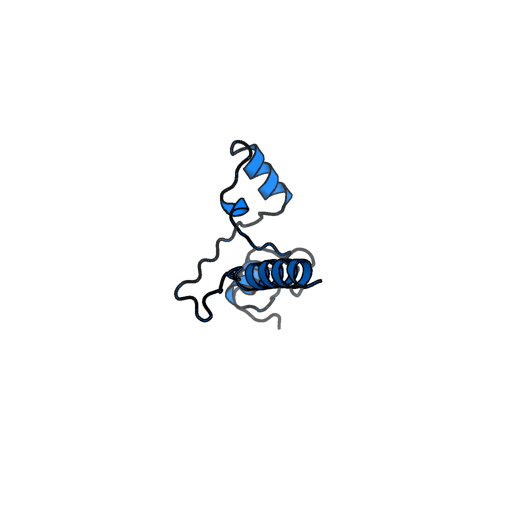 -14.808 1.00 97.88 91 LYS A CA 1
ATOM 683 C C . LYS A 1 91 ? 6.007 -4.979 -14.821 1.00 97.88 91 LYS A C 1
ATOM 685 O O . LYS A 1 91 ? 5.626 -6.075 -14.415 1.00 97.88 91 LYS A O 1
ATOM 690 N N . ASN A 1 92 ? 5.158 -4.076 -15.315 1.00 97.44 92 ASN A N 1
ATOM 691 C CA . ASN A 1 92 ? 3.738 -4.386 -15.547 1.00 97.44 92 ASN A CA 1
ATOM 692 C C . ASN A 1 92 ? 3.592 -5.647 -16.424 1.00 97.44 92 ASN A C 1
ATOM 694 O O . ASN A 1 92 ? 4.367 -5.847 -17.362 1.00 97.44 92 ASN A O 1
ATOM 698 N N . GLY A 1 93 ? 2.605 -6.482 -16.108 1.00 96.56 93 GLY A N 1
ATOM 699 C CA . GLY A 1 93 ? 2.324 -7.771 -16.734 1.00 96.56 93 GLY A CA 1
ATOM 700 C C . GLY A 1 93 ? 3.137 -8.946 -16.184 1.00 96.56 93 GLY A C 1
ATOM 701 O O . GLY A 1 93 ? 2.870 -10.084 -16.566 1.00 96.56 93 GLY A O 1
ATOM 702 N N . MET A 1 94 ? 4.118 -8.708 -15.305 1.00 97.12 94 MET A N 1
ATOM 703 C CA . MET A 1 94 ? 4.972 -9.760 -14.740 1.00 97.12 94 MET A CA 1
ATOM 704 C C . MET A 1 94 ? 4.533 -10.137 -13.319 1.00 97.12 94 MET A C 1
ATOM 706 O O . MET A 1 94 ? 4.171 -9.278 -12.514 1.00 97.12 94 MET A O 1
ATOM 710 N N . ILE A 1 95 ? 4.590 -11.435 -12.997 1.00 97.44 95 ILE A N 1
ATOM 711 C CA . ILE A 1 95 ? 4.211 -11.991 -11.688 1.00 97.44 95 ILE A CA 1
ATOM 712 C C . ILE A 1 95 ? 5.361 -12.841 -11.151 1.00 97.44 95 ILE A C 1
ATOM 714 O O . ILE A 1 95 ? 5.770 -13.796 -11.803 1.00 97.44 95 ILE A O 1
ATOM 718 N N . GLY A 1 96 ? 5.865 -12.521 -9.956 1.00 95.94 96 GLY A N 1
ATOM 719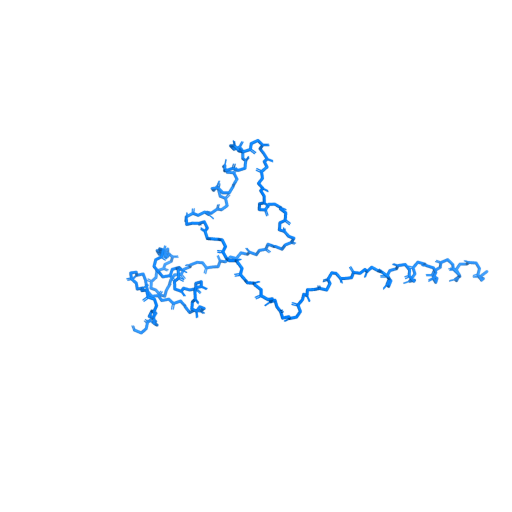 C CA . GLY A 1 96 ? 6.893 -13.327 -9.282 1.00 95.94 96 GLY A CA 1
ATOM 720 C C . GLY A 1 96 ? 8.253 -13.340 -9.989 1.00 95.94 96 GLY A C 1
ATOM 721 O O . GLY A 1 96 ? 9.052 -14.243 -9.758 1.00 95.94 96 GLY A O 1
ATOM 722 N N . MET A 1 97 ? 8.508 -12.360 -10.857 1.00 95.00 97 MET A N 1
ATOM 723 C CA . MET A 1 97 ? 9.754 -12.224 -11.610 1.00 95.00 97 MET A CA 1
ATOM 724 C C . MET A 1 97 ? 10.466 -10.933 -11.235 1.00 95.00 97 MET A C 1
ATOM 726 O O . MET A 1 97 ? 9.824 -9.919 -10.957 1.00 95.00 97 MET A O 1
ATOM 730 N N . SER A 1 98 ? 11.791 -10.959 -11.289 1.00 93.50 98 SER A N 1
ATOM 731 C CA . SER A 1 98 ? 12.614 -9.756 -11.214 1.00 93.50 98 SER A CA 1
ATOM 732 C C . SER A 1 98 ? 12.433 -8.883 -12.477 1.00 93.50 98 SER A C 1
ATOM 734 O O . SER A 1 98 ? 11.913 -9.364 -13.487 1.00 93.50 98 SER A O 1
ATOM 736 N N . PRO A 1 99 ? 12.756 -7.577 -12.415 1.00 90.81 99 PRO A N 1
ATOM 737 C CA . PRO A 1 99 ? 12.503 -6.625 -13.500 1.00 90.81 99 PRO A CA 1
ATOM 738 C C . PRO A 1 99 ? 13.495 -6.694 -14.670 1.00 90.81 99 PRO A C 1
ATOM 740 O O . PRO 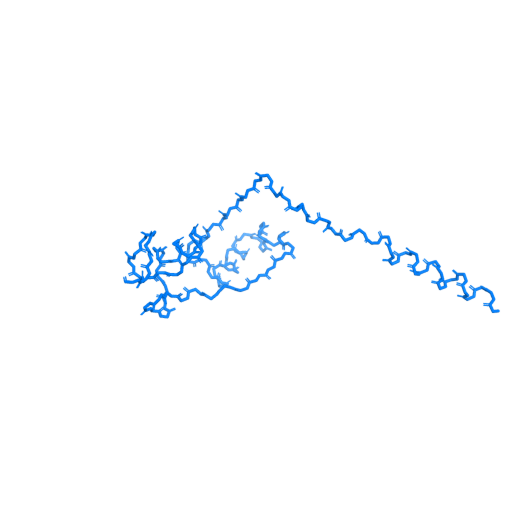A 1 99 ? 13.385 -5.861 -15.568 1.00 90.81 99 PRO A O 1
ATOM 743 N N . ASP A 1 100 ? 14.468 -7.600 -14.661 1.00 89.31 100 ASP A N 1
ATOM 744 C CA . ASP A 1 100 ? 15.408 -7.859 -15.760 1.00 89.31 100 ASP A CA 1
ATOM 745 C C . ASP A 1 100 ? 14.697 -8.195 -17.086 1.00 89.31 100 ASP A C 1
ATOM 747 O O . ASP A 1 100 ? 13.573 -8.749 -17.082 1.00 89.31 100 ASP A O 1
#

Foldseek 3Di:
DVVVVVVVVVVVVVVVPPPPPDDDPDDPDDDDDDDAVCDPVNVCVVCVVVVNDDPVVPDPDDDDDCQAAPPGSDADPQQSVLCVPVVAGADHPHHVDHND